Protein AF-A0AAT9FHU9-F1 (afdb_monomer_lite)

Foldseek 3Di:
DDDDDDDDDPPPDDPVLVVVQVVVLCVPQVWDKAFPAWDQDPVGIDTDIDGDDDDAFFDDPVRLVCVQVVVVWFWFDDPRFIKTADPVQQKIKGPSDRVQWGQHPVRDIHGHPIGIDHDDPVVSVVVVVRRD

Sequence (132 aa):
MLEVHRHDEEPQASPIDYLERWMLHNELFGDSVEFVGALDTVAGLRMVIRQPAIKGQPASDEQIHQFFAESGWKRFKIEGDIAYFDPTRELVVSDTHRGNIILMENGVFAPIDLRVQPLNSALLDAVKRLTS

Organism: NCBI:txid2979115

Structure (mmCIF, N/CA/C/O backbone):
data_AF-A0AAT9FHU9-F1
#
_entry.id   AF-A0AAT9FHU9-F1
#
loop_
_atom_site.group_PDB
_atom_site.id
_atom_site.type_symbol
_atom_site.label_atom_id
_atom_site.label_alt_id
_atom_site.label_comp_id
_atom_site.label_asym_id
_atom_site.label_entity_id
_atom_site.label_seq_id
_atom_site.pdbx_PDB_ins_code
_atom_site.Cartn_x
_atom_site.Cartn_y
_atom_site.Cartn_z
_atom_site.occupancy
_atom_site.B_iso_or_equiv
_atom_site.auth_seq_id
_atom_site.auth_comp_id
_atom_site.auth_asym_id
_atom_site.auth_atom_id
_atom_site.pdbx_PDB_model_num
ATOM 1 N N . MET A 1 1 ? 30.136 -18.811 -2.937 1.00 29.09 1 MET A N 1
ATOM 2 C CA . MET A 1 1 ? 30.887 -17.545 -3.020 1.00 29.09 1 MET A CA 1
ATOM 3 C C . MET A 1 1 ? 30.163 -16.581 -2.102 1.00 29.09 1 MET A C 1
ATOM 5 O O . MET A 1 1 ? 28.968 -16.409 -2.282 1.00 29.09 1 MET A O 1
ATOM 9 N N . LEU A 1 2 ? 30.825 -16.145 -1.028 1.00 25.72 2 LEU A N 1
ATOM 10 C CA . LEU A 1 2 ? 30.271 -15.230 -0.027 1.00 25.72 2 LEU A CA 1
ATOM 11 C C . LEU A 1 2 ? 30.182 -13.837 -0.657 1.00 25.72 2 LEU A C 1
ATOM 13 O O . LEU A 1 2 ? 31.215 -13.344 -1.107 1.00 25.72 2 LEU A O 1
ATOM 17 N N . GLU A 1 3 ? 29.013 -13.203 -0.650 1.00 26.28 3 GLU A N 1
ATOM 18 C CA . GLU A 1 3 ? 28.936 -11.759 -0.869 1.00 26.28 3 GLU A CA 1
ATOM 19 C C . GLU A 1 3 ? 28.694 -11.041 0.455 1.00 26.28 3 GLU A C 1
ATOM 21 O O . GLU A 1 3 ? 27.803 -11.358 1.241 1.00 26.28 3 GLU A O 1
ATOM 26 N N . VAL A 1 4 ? 29.622 -10.127 0.709 1.00 29.72 4 VAL A N 1
ATOM 27 C CA . VAL A 1 4 ? 29.785 -9.318 1.905 1.00 29.72 4 VAL A CA 1
ATOM 28 C C . VAL A 1 4 ? 28.838 -8.131 1.786 1.00 29.72 4 VAL A C 1
ATOM 30 O O . VAL A 1 4 ? 29.030 -7.278 0.920 1.00 29.72 4 VAL A O 1
ATOM 33 N N . HIS A 1 5 ? 27.843 -8.048 2.667 1.00 32.03 5 HIS A N 1
ATOM 34 C CA . HIS A 1 5 ? 27.093 -6.810 2.864 1.00 32.03 5 HIS A CA 1
ATOM 35 C C . HIS A 1 5 ? 28.054 -5.734 3.387 1.00 32.03 5 HIS A C 1
ATOM 37 O O . HIS A 1 5 ? 28.628 -5.880 4.469 1.00 32.03 5 HIS A O 1
ATOM 43 N N . ARG A 1 6 ? 28.271 -4.669 2.605 1.00 33.94 6 ARG A N 1
ATOM 44 C CA . ARG A 1 6 ? 28.957 -3.465 3.090 1.00 33.94 6 ARG A CA 1
ATOM 45 C C . ARG A 1 6 ? 28.041 -2.742 4.074 1.00 33.94 6 ARG A C 1
ATOM 47 O O . ARG A 1 6 ? 26.845 -2.620 3.840 1.00 33.94 6 ARG A O 1
ATOM 54 N N . HIS A 1 7 ? 28.631 -2.346 5.192 1.00 35.16 7 HIS A N 1
ATOM 55 C CA . HIS A 1 7 ? 27.969 -2.070 6.462 1.00 35.16 7 HIS A CA 1
ATOM 56 C C . HIS A 1 7 ? 27.888 -0.569 6.774 1.00 35.16 7 HIS A C 1
ATOM 58 O O . HIS A 1 7 ? 27.957 -0.197 7.936 1.00 35.16 7 HIS A O 1
ATOM 64 N N . ASP A 1 8 ? 27.768 0.289 5.761 1.00 38.09 8 ASP A N 1
ATOM 65 C CA . ASP A 1 8 ? 27.801 1.743 5.945 1.00 38.09 8 ASP A CA 1
ATOM 66 C C . ASP A 1 8 ? 26.861 2.420 4.933 1.00 38.09 8 ASP A C 1
ATOM 68 O O . ASP A 1 8 ? 27.314 2.706 3.834 1.00 38.09 8 ASP A O 1
ATOM 72 N N . GLU A 1 9 ? 25.570 2.610 5.265 1.00 37.41 9 GLU A N 1
ATOM 73 C CA . GLU A 1 9 ? 24.624 3.573 4.636 1.00 37.41 9 GLU A CA 1
ATOM 74 C C . GLU A 1 9 ? 23.180 3.378 5.175 1.00 37.41 9 GLU A C 1
ATOM 76 O O . GLU A 1 9 ? 22.320 2.869 4.469 1.00 37.41 9 GLU A O 1
ATOM 81 N N . GLU A 1 10 ? 22.886 3.778 6.426 1.00 46.09 10 GLU A N 1
ATOM 82 C CA . GLU A 1 10 ? 21.546 3.641 7.064 1.00 46.09 10 GLU A CA 1
ATOM 83 C C . GLU A 1 10 ? 20.982 2.187 7.070 1.00 46.09 10 GLU A C 1
ATOM 85 O O . GLU A 1 10 ? 21.534 1.295 6.428 1.00 46.09 10 GLU A O 1
ATOM 90 N N . PRO A 1 11 ? 19.901 1.830 7.793 1.00 48.31 11 PRO A N 1
ATOM 91 C CA . PRO A 1 11 ? 19.233 0.561 7.526 1.00 48.31 11 PRO A CA 1
ATOM 92 C C . PRO A 1 11 ? 18.382 0.733 6.259 1.00 48.31 11 PRO A C 1
ATOM 94 O O . PRO A 1 11 ? 17.153 0.742 6.312 1.00 48.31 11 PRO A O 1
ATOM 97 N N . GLN A 1 12 ? 19.032 0.930 5.105 1.00 59.12 12 GLN A N 1
ATOM 98 C CA . GLN A 1 12 ? 18.361 0.836 3.814 1.00 59.12 12 GLN A CA 1
ATOM 99 C C . GLN A 1 12 ? 17.825 -0.590 3.678 1.00 59.12 12 GLN A C 1
ATOM 101 O O . GLN A 1 12 ? 18.573 -1.564 3.759 1.00 59.12 12 GLN A O 1
ATOM 106 N N . ALA A 1 13 ? 16.503 -0.691 3.535 1.00 62.25 13 ALA A N 1
ATOM 107 C CA . ALA A 1 13 ? 15.786 -1.949 3.393 1.00 62.25 13 ALA A CA 1
ATOM 108 C C . ALA A 1 13 ? 16.468 -2.850 2.349 1.00 62.25 13 ALA A C 1
ATOM 110 O O . ALA A 1 13 ? 16.790 -2.398 1.246 1.00 62.25 13 ALA A O 1
ATOM 111 N N . SER A 1 14 ? 16.681 -4.118 2.702 1.00 80.62 14 SER A N 1
ATOM 112 C CA . SER A 1 14 ? 17.235 -5.124 1.799 1.00 80.62 14 SER A CA 1
ATOM 113 C C . SER A 1 14 ? 16.373 -5.224 0.534 1.00 80.62 14 SER A C 1
ATOM 115 O O . SER A 1 14 ? 15.156 -5.034 0.611 1.00 80.62 14 SER A O 1
ATOM 117 N N . PRO A 1 15 ? 16.934 -5.581 -0.637 1.00 81.06 15 PRO A N 1
ATOM 118 C CA . PRO A 1 15 ? 16.124 -5.933 -1.804 1.00 81.06 15 PRO A CA 1
ATOM 119 C C . PRO A 1 15 ? 15.030 -6.963 -1.483 1.00 81.06 15 PRO A C 1
ATOM 121 O O . PRO A 1 15 ? 13.946 -6.899 -2.053 1.00 81.06 15 PRO A O 1
ATOM 124 N N . ILE A 1 16 ? 15.286 -7.867 -0.530 1.00 84.00 16 ILE A N 1
ATOM 125 C CA . ILE A 1 16 ? 14.295 -8.832 -0.037 1.00 84.00 16 ILE A CA 1
ATOM 126 C C . ILE A 1 16 ? 13.139 -8.115 0.669 1.00 84.00 16 ILE A C 1
ATOM 128 O O . ILE A 1 16 ? 11.990 -8.358 0.315 1.00 84.00 16 ILE A O 1
ATOM 132 N N . ASP A 1 17 ? 13.424 -7.175 1.574 1.00 83.25 17 ASP A N 1
ATOM 133 C CA . ASP A 1 17 ? 12.395 -6.392 2.275 1.00 83.25 17 ASP A CA 1
ATOM 134 C C . ASP A 1 17 ? 11.497 -5.629 1.285 1.00 83.25 17 ASP A C 1
ATOM 136 O O . ASP A 1 17 ? 10.302 -5.455 1.515 1.00 83.25 17 ASP A O 1
ATOM 140 N N . TYR A 1 18 ? 12.057 -5.162 0.163 1.00 83.88 18 TYR A N 1
ATOM 141 C CA . TYR A 1 18 ? 11.275 -4.539 -0.908 1.00 83.88 18 TYR A CA 1
ATOM 142 C C . TYR A 1 18 ? 10.330 -5.530 -1.600 1.00 83.88 18 TYR A C 1
ATOM 144 O O . TYR A 1 18 ? 9.165 -5.203 -1.821 1.00 83.88 18 TYR A O 1
ATOM 152 N N . LEU A 1 19 ? 10.802 -6.737 -1.917 1.00 88.38 19 LEU A N 1
ATOM 153 C CA . LEU A 1 19 ? 9.968 -7.773 -2.534 1.00 88.38 19 LEU A CA 1
ATOM 154 C C . LEU A 1 19 ? 8.865 -8.260 -1.583 1.00 88.38 19 LEU A C 1
ATOM 156 O O . LEU A 1 19 ? 7.723 -8.426 -2.008 1.00 88.38 19 LEU A O 1
ATOM 160 N N . GLU A 1 20 ? 9.177 -8.436 -0.298 1.00 88.94 20 GLU A N 1
ATOM 161 C CA . GLU A 1 20 ? 8.203 -8.822 0.730 1.00 88.94 20 GLU A CA 1
ATOM 162 C C . GLU A 1 20 ? 7.095 -7.775 0.883 1.00 88.94 20 GLU A C 1
ATOM 164 O O . GLU A 1 20 ? 5.917 -8.126 0.981 1.00 88.94 20 GLU A O 1
ATOM 169 N N . ARG A 1 21 ? 7.441 -6.482 0.812 1.00 87.94 21 ARG A N 1
ATOM 170 C CA . ARG A 1 21 ? 6.448 -5.397 0.803 1.00 87.94 21 ARG A CA 1
ATOM 171 C C . ARG A 1 21 ? 5.499 -5.494 -0.386 1.00 87.94 21 ARG A C 1
ATOM 173 O O . ARG A 1 21 ? 4.301 -5.320 -0.190 1.00 87.94 21 ARG A O 1
ATOM 180 N N . TRP A 1 22 ? 5.988 -5.804 -1.589 1.00 89.50 22 TRP A N 1
ATOM 181 C CA . TRP A 1 22 ? 5.106 -6.000 -2.748 1.00 89.50 22 TRP A CA 1
ATOM 182 C C . TRP A 1 22 ? 4.230 -7.239 -2.621 1.00 89.50 22 TRP A C 1
ATOM 184 O O . TRP A 1 22 ? 3.062 -7.187 -2.994 1.00 89.50 22 TRP A O 1
ATOM 194 N N . MET A 1 23 ? 4.746 -8.332 -2.057 1.00 90.56 23 MET A N 1
ATOM 195 C CA . MET A 1 23 ? 3.922 -9.512 -1.788 1.00 90.56 23 MET A CA 1
ATOM 196 C C . MET A 1 23 ? 2.763 -9.177 -0.844 1.00 90.56 23 MET A C 1
ATOM 198 O O . MET A 1 23 ? 1.618 -9.506 -1.148 1.00 90.56 23 MET A O 1
ATOM 202 N N . LEU A 1 24 ? 3.041 -8.461 0.251 1.00 91.00 24 LEU A N 1
ATOM 203 C CA . LEU A 1 24 ? 2.009 -7.995 1.180 1.00 91.00 24 LEU A CA 1
ATOM 204 C C . LEU A 1 24 ? 1.044 -7.000 0.524 1.00 91.00 24 LEU A C 1
ATOM 206 O O . LEU A 1 24 ? -0.160 -7.064 0.760 1.00 91.00 24 LEU A O 1
ATOM 210 N N . HIS A 1 25 ? 1.552 -6.092 -0.310 1.00 92.38 25 HIS A N 1
ATOM 211 C CA . HIS A 1 25 ? 0.732 -5.128 -1.040 1.00 92.38 25 HIS A CA 1
ATOM 212 C C . HIS A 1 25 ? -0.250 -5.827 -1.993 1.00 92.38 25 HIS A C 1
ATOM 214 O O . HIS A 1 25 ? -1.448 -5.547 -1.955 1.00 92.38 25 HIS A O 1
ATOM 220 N N . ASN A 1 26 ? 0.235 -6.792 -2.782 1.00 92.19 26 ASN A N 1
ATOM 221 C CA . ASN A 1 26 ? -0.593 -7.623 -3.655 1.00 92.19 26 ASN A CA 1
ATOM 222 C C . ASN A 1 26 ? -1.667 -8.381 -2.854 1.00 92.19 26 ASN A C 1
ATOM 224 O O . ASN A 1 26 ? -2.830 -8.394 -3.250 1.00 92.19 26 ASN A O 1
ATOM 228 N N . GLU A 1 27 ? -1.303 -8.978 -1.712 1.00 92.06 27 GLU A N 1
ATOM 229 C CA . GLU A 1 27 ? -2.242 -9.722 -0.859 1.00 92.06 27 GLU A CA 1
ATOM 230 C C . GLU A 1 27 ? -3.344 -8.827 -0.271 1.00 92.06 27 GLU A C 1
ATOM 232 O O . GLU A 1 27 ? -4.507 -9.230 -0.205 1.00 92.06 27 GLU A O 1
ATOM 237 N N . LEU A 1 28 ? -2.994 -7.617 0.171 1.00 92.12 28 LEU A N 1
ATOM 238 C CA . LEU A 1 28 ? -3.931 -6.715 0.841 1.00 92.12 28 LEU A CA 1
ATOM 239 C C . LEU A 1 28 ? -4.843 -5.967 -0.121 1.00 92.12 28 LEU A C 1
ATOM 241 O O . LEU A 1 28 ? -6.027 -5.801 0.168 1.00 9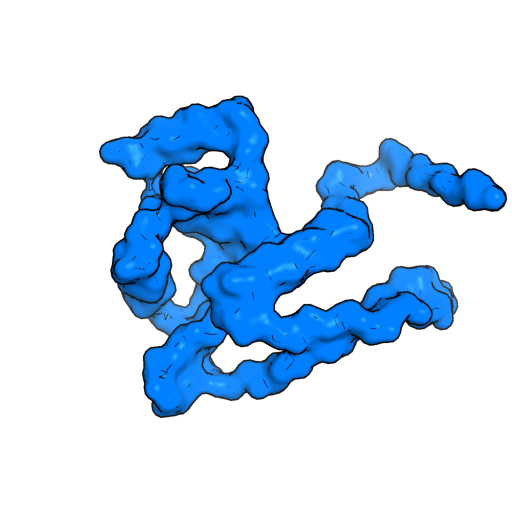2.12 28 LEU A O 1
ATOM 245 N N . PHE A 1 29 ? -4.290 -5.484 -1.230 1.00 90.94 29 PHE A N 1
ATOM 246 C CA . PHE A 1 29 ? -4.971 -4.527 -2.101 1.00 90.94 29 PHE A CA 1
ATOM 247 C C . PHE A 1 29 ? -5.346 -5.110 -3.462 1.00 90.94 29 PHE A C 1
ATOM 249 O O . PHE A 1 29 ? -5.931 -4.410 -4.285 1.00 90.94 29 PHE A O 1
ATOM 256 N N . GLY A 1 30 ? -5.048 -6.391 -3.698 1.00 87.19 30 GLY A N 1
ATOM 257 C CA . GLY A 1 30 ? -5.331 -7.049 -4.973 1.00 87.19 30 GLY A CA 1
ATOM 258 C C . GLY A 1 30 ? -4.492 -6.499 -6.125 1.00 87.19 30 GLY A C 1
ATOM 259 O O . GLY A 1 30 ? -4.888 -6.622 -7.284 1.00 87.19 30 GLY A O 1
ATOM 260 N N . ASP A 1 31 ? -3.356 -5.878 -5.809 1.00 85.06 31 ASP A N 1
ATOM 261 C CA . ASP A 1 31 ? -2.374 -5.474 -6.807 1.00 85.06 31 ASP A CA 1
ATOM 262 C C . ASP A 1 31 ? -1.732 -6.717 -7.457 1.00 85.06 31 ASP A C 1
ATOM 264 O O . ASP A 1 31 ? -1.897 -7.855 -7.007 1.00 85.06 31 ASP A O 1
ATOM 268 N N . SER A 1 32 ? -1.055 -6.529 -8.583 1.00 88.56 32 SER A N 1
ATOM 269 C CA . SER A 1 32 ? -0.480 -7.608 -9.391 1.00 88.56 32 SER A CA 1
ATOM 270 C C . SER A 1 32 ? 0.940 -7.270 -9.830 1.00 88.56 32 SER A C 1
ATOM 272 O O . SER A 1 32 ? 1.295 -7.412 -11.002 1.00 88.56 32 SER A O 1
ATOM 274 N N . VAL A 1 33 ? 1.755 -6.792 -8.886 1.00 90.75 33 VAL A N 1
ATOM 275 C CA . VAL A 1 33 ? 3.183 -6.564 -9.122 1.00 90.75 33 VAL A CA 1
ATOM 276 C C . VAL A 1 33 ? 3.904 -7.908 -9.200 1.00 90.75 33 VAL A C 1
ATOM 278 O O . VAL A 1 33 ? 3.845 -8.717 -8.274 1.00 90.75 33 VAL A O 1
ATOM 281 N N . GLU A 1 34 ? 4.617 -8.140 -10.297 1.00 92.62 34 GLU A N 1
ATOM 282 C CA . GLU A 1 34 ? 5.405 -9.345 -10.549 1.00 92.62 34 GLU A CA 1
ATOM 283 C C . GLU A 1 34 ? 6.896 -9.004 -10.571 1.00 92.62 34 GLU A C 1
ATOM 285 O O . GLU A 1 34 ? 7.335 -8.126 -11.319 1.00 92.62 34 GLU A O 1
ATOM 290 N N . PHE A 1 35 ? 7.703 -9.748 -9.814 1.00 92.81 35 PHE A N 1
ATOM 291 C CA . PHE A 1 35 ? 9.151 -9.728 -9.993 1.00 92.81 35 PHE A CA 1
ATOM 292 C C . PHE A 1 35 ? 9.529 -10.519 -11.248 1.00 92.81 35 PHE A C 1
ATOM 294 O O . PHE A 1 35 ? 9.221 -11.704 -11.368 1.00 92.81 35 PHE A O 1
ATOM 301 N N . VAL A 1 36 ? 10.209 -9.864 -12.187 1.00 95.75 36 VAL A N 1
ATOM 302 C CA . VAL A 1 36 ? 10.599 -10.458 -13.475 1.00 95.75 36 VAL A CA 1
ATOM 303 C C . VAL A 1 36 ? 12.025 -11.001 -13.418 1.00 95.75 36 VAL A C 1
ATOM 305 O O . VAL A 1 36 ? 12.326 -12.025 -14.027 1.00 95.75 36 VAL A O 1
ATOM 308 N N . GLY A 1 37 ? 12.915 -10.318 -12.701 1.00 93.50 37 GLY A N 1
ATOM 309 C CA . GLY A 1 37 ? 14.315 -10.706 -12.585 1.00 93.50 37 GLY A CA 1
ATOM 310 C C . GLY A 1 37 ? 15.211 -9.540 -12.193 1.00 93.50 37 GLY A C 1
ATOM 311 O O . GLY A 1 37 ? 14.744 -8.479 -11.781 1.00 93.50 37 GLY A O 1
ATOM 312 N N . ALA A 1 38 ? 16.517 -9.734 -12.350 1.00 93.50 38 ALA A N 1
ATOM 313 C CA . ALA A 1 38 ? 17.510 -8.694 -12.135 1.00 93.50 38 ALA A CA 1
ATOM 314 C C . ALA A 1 38 ? 18.347 -8.476 -13.400 1.00 93.50 38 ALA A C 1
ATOM 316 O O . ALA A 1 38 ? 18.669 -9.424 -14.116 1.00 93.50 38 ALA A O 1
ATOM 317 N N . LEU A 1 39 ? 18.689 -7.220 -13.674 1.00 95.06 39 LEU A N 1
ATOM 318 C CA . LEU A 1 39 ? 19.573 -6.813 -14.757 1.00 95.06 39 LEU A CA 1
ATOM 319 C C . LEU A 1 39 ? 20.874 -6.300 -14.166 1.00 95.06 39 LEU A C 1
ATOM 321 O O . LEU A 1 39 ? 20.868 -5.368 -13.361 1.00 95.06 39 LEU A O 1
ATOM 325 N N . ASP A 1 40 ? 21.984 -6.886 -14.594 1.00 94.88 40 ASP A N 1
ATOM 326 C CA . ASP A 1 40 ? 23.295 -6.314 -14.334 1.00 94.88 40 ASP A CA 1
ATOM 327 C C . ASP A 1 40 ? 23.536 -5.158 -15.311 1.00 94.88 40 ASP A C 1
ATOM 329 O O . ASP A 1 40 ? 23.372 -5.299 -16.526 1.00 94.88 40 ASP A O 1
ATOM 333 N N . THR A 1 41 ? 23.854 -3.983 -14.777 1.00 93.81 41 THR A N 1
ATOM 334 C CA . THR A 1 41 ? 24.038 -2.759 -15.559 1.00 93.81 41 THR A CA 1
ATOM 335 C C . THR A 1 41 ? 25.351 -2.095 -15.180 1.00 93.81 41 THR A C 1
ATOM 337 O O . THR A 1 41 ? 25.892 -2.323 -14.103 1.00 93.81 41 THR A O 1
ATOM 340 N N . VAL A 1 42 ? 25.837 -1.173 -16.016 1.00 94.25 42 VAL A N 1
ATOM 341 C CA . VAL A 1 42 ? 27.026 -0.362 -15.686 1.00 94.25 42 VAL A CA 1
ATOM 342 C C . VAL A 1 42 ? 26.872 0.444 -14.387 1.00 94.25 42 VAL A C 1
ATOM 344 O O . VAL A 1 42 ? 27.866 0.854 -13.799 1.00 94.25 42 VAL A O 1
ATOM 347 N N . ALA A 1 43 ? 25.633 0.666 -13.937 1.00 90.38 43 ALA A N 1
ATOM 348 C CA . ALA A 1 43 ? 25.298 1.350 -12.692 1.00 90.38 43 ALA A CA 1
ATOM 349 C C . ALA A 1 43 ? 24.977 0.379 -11.535 1.00 90.38 43 ALA A C 1
ATOM 351 O O . ALA A 1 43 ? 24.436 0.814 -10.518 1.00 90.38 43 ALA A O 1
ATOM 352 N N . GLY A 1 44 ? 25.266 -0.915 -11.700 1.00 90.06 44 GLY A N 1
ATOM 353 C CA . GLY A 1 44 ? 24.998 -1.981 -10.737 1.00 90.06 44 GLY A CA 1
ATOM 354 C C . GLY A 1 44 ? 23.731 -2.787 -11.029 1.00 90.06 44 GLY A C 1
ATOM 355 O O . GLY A 1 44 ? 23.023 -2.550 -12.014 1.00 90.06 44 GLY A O 1
ATOM 356 N N . LEU A 1 45 ? 23.448 -3.746 -10.147 1.00 88.62 45 LEU A N 1
ATOM 357 C CA . LEU A 1 45 ? 22.301 -4.643 -10.253 1.00 88.62 45 LEU A CA 1
ATOM 358 C C . LEU A 1 45 ? 20.983 -3.873 -10.081 1.00 88.62 45 LEU A C 1
ATOM 360 O O . LEU A 1 45 ? 20.807 -3.105 -9.133 1.00 88.62 45 LEU A O 1
ATOM 364 N N . ARG A 1 46 ? 20.037 -4.090 -10.994 1.00 89.94 46 ARG A N 1
ATOM 365 C CA . ARG A 1 46 ? 18.698 -3.490 -10.977 1.00 89.94 46 ARG A CA 1
ATOM 366 C C . ARG A 1 46 ? 17.638 -4.575 -10.925 1.00 89.94 46 ARG A C 1
ATOM 368 O O . ARG A 1 46 ? 17.730 -5.550 -11.660 1.00 89.94 46 ARG A O 1
ATOM 375 N N . MET A 1 47 ? 16.612 -4.388 -10.103 1.00 89.38 47 MET A N 1
ATOM 376 C CA . MET A 1 47 ? 15.424 -5.241 -10.131 1.00 89.38 47 MET A CA 1
ATOM 377 C C . MET A 1 47 ? 14.505 -4.815 -11.272 1.00 89.38 47 MET A C 1
ATOM 379 O O . MET A 1 47 ? 14.323 -3.624 -11.520 1.00 89.38 47 MET A O 1
ATOM 383 N N . VAL A 1 48 ? 13.918 -5.795 -11.949 1.00 92.56 48 VAL A N 1
ATOM 384 C CA . VAL A 1 48 ? 12.889 -5.584 -12.961 1.00 92.56 48 VAL A CA 1
ATOM 385 C C . VAL A 1 48 ? 11.585 -6.130 -12.424 1.00 92.56 48 VAL A C 1
ATOM 387 O O . VAL A 1 48 ? 11.494 -7.302 -12.054 1.00 92.56 48 VAL A O 1
ATOM 390 N N . ILE A 1 49 ? 10.572 -5.274 -12.432 1.00 91.19 49 ILE A N 1
ATOM 391 C CA . ILE A 1 49 ? 9.203 -5.637 -12.102 1.00 91.19 49 ILE A CA 1
ATOM 392 C C . ILE A 1 49 ? 8.279 -5.377 -13.278 1.00 91.19 49 ILE A C 1
ATOM 394 O O . ILE A 1 49 ? 8.576 -4.586 -14.177 1.00 91.19 49 ILE A O 1
ATOM 398 N N . ARG A 1 50 ? 7.127 -6.030 -13.235 1.00 93.44 50 ARG A N 1
ATOM 399 C CA . ARG A 1 50 ? 5.969 -5.716 -14.056 1.00 93.44 50 ARG A CA 1
ATOM 400 C C . ARG A 1 50 ? 4.832 -5.328 -13.127 1.00 93.44 50 ARG A C 1
ATOM 402 O O . ARG A 1 50 ? 4.588 -6.022 -12.151 1.00 93.44 50 ARG A O 1
ATOM 409 N N . GLN A 1 51 ? 4.128 -4.255 -13.460 1.00 90.50 51 GLN A N 1
ATOM 410 C CA . GLN A 1 51 ? 2.943 -3.820 -12.729 1.00 90.50 51 GLN A CA 1
ATOM 411 C C . GLN A 1 51 ? 1.852 -3.368 -13.706 1.00 90.50 51 GLN A C 1
ATOM 413 O O . GLN A 1 51 ? 2.178 -2.901 -14.808 1.00 90.50 51 GLN A O 1
ATOM 418 N N . PRO A 1 52 ? 0.568 -3.487 -13.338 1.00 88.12 52 PRO A N 1
ATOM 419 C CA . PRO A 1 52 ? -0.519 -2.909 -14.112 1.00 88.12 52 PRO A CA 1
ATOM 420 C C . PRO A 1 52 ? -0.377 -1.388 -14.237 1.00 88.12 52 PRO A C 1
ATOM 422 O O . PRO A 1 52 ? 0.006 -0.692 -13.298 1.00 88.12 52 PRO A O 1
ATOM 425 N N . ALA A 1 53 ? -0.729 -0.847 -15.402 1.00 89.88 53 ALA A N 1
ATOM 426 C CA . ALA A 1 53 ? -0.841 0.596 -15.563 1.00 89.88 53 ALA A CA 1
ATOM 427 C C . ALA A 1 53 ? -2.168 1.071 -14.957 1.00 89.88 53 ALA A C 1
ATOM 429 O O . ALA A 1 53 ? -3.234 0.843 -15.533 1.00 89.88 53 ALA A O 1
ATOM 430 N N . ILE A 1 54 ? -2.101 1.752 -13.815 1.00 90.19 54 ILE A N 1
ATOM 431 C CA . ILE A 1 54 ? -3.271 2.345 -13.168 1.00 90.19 54 ILE A CA 1
ATOM 432 C C . ILE A 1 54 ? -3.544 3.728 -13.767 1.00 90.19 54 ILE A C 1
ATOM 434 O O . ILE A 1 54 ? -2.647 4.563 -13.888 1.00 90.19 54 ILE A O 1
ATOM 438 N N . LYS A 1 55 ? -4.798 3.972 -14.161 1.00 93.81 55 LYS A N 1
ATOM 439 C CA . LYS A 1 55 ? -5.276 5.268 -14.659 1.00 93.81 55 LYS A CA 1
ATOM 440 C C . LYS A 1 55 ? -6.414 5.766 -13.782 1.00 93.81 55 LYS A C 1
ATOM 442 O O . LYS A 1 55 ? -7.325 5.009 -13.457 1.00 93.81 55 LYS A O 1
ATOM 447 N N . GLY A 1 56 ? -6.373 7.047 -13.448 1.00 95.56 56 GLY A N 1
ATOM 448 C CA . GLY A 1 56 ? -7.376 7.687 -12.614 1.00 95.56 56 GLY A CA 1
ATOM 449 C C . GLY A 1 56 ? -6.888 9.037 -12.119 1.00 95.56 56 GLY A C 1
ATOM 450 O O . GLY A 1 56 ? -6.003 9.646 -12.721 1.00 95.56 56 GLY A O 1
ATOM 451 N N . GLN A 1 57 ? -7.473 9.497 -11.021 1.00 97.38 57 GLN A N 1
ATOM 452 C CA . GLN A 1 57 ? -7.108 10.751 -10.371 1.00 97.38 57 GLN A CA 1
ATOM 453 C C . GLN A 1 57 ? -6.659 10.473 -8.931 1.00 97.38 57 GLN A C 1
ATOM 455 O O . GLN A 1 57 ? -7.205 9.567 -8.301 1.00 97.38 57 GLN A O 1
ATOM 460 N N . PRO A 1 58 ? -5.709 11.243 -8.377 1.00 97.62 58 PRO A N 1
ATOM 461 C CA . PRO A 1 58 ? -5.378 11.164 -6.957 1.00 97.62 58 PRO A CA 1
ATOM 462 C C . PRO A 1 58 ? -6.622 11.341 -6.077 1.00 97.62 58 PRO A C 1
ATOM 464 O O . PRO A 1 58 ? -7.380 12.299 -6.263 1.00 97.62 58 PRO A O 1
ATOM 467 N N . ALA A 1 59 ? -6.813 10.455 -5.101 1.00 97.19 59 ALA A N 1
ATOM 468 C CA . ALA A 1 59 ? -7.890 10.569 -4.124 1.00 97.19 59 ALA A CA 1
ATOM 469 C C . ALA A 1 59 ? -7.752 11.849 -3.269 1.00 97.19 59 ALA A C 1
ATOM 471 O O . ALA A 1 59 ? -6.670 12.439 -3.126 1.00 97.19 59 ALA A O 1
ATOM 472 N N . SER A 1 60 ? -8.867 12.320 -2.709 1.00 97.00 60 SER A N 1
ATOM 473 C CA . SER A 1 60 ? -8.855 13.357 -1.671 1.00 97.00 60 SER A CA 1
ATOM 474 C C . SER A 1 60 ? -8.486 12.766 -0.307 1.00 97.00 60 SER A C 1
ATOM 476 O O . SER A 1 60 ? -8.646 11.569 -0.081 1.00 97.00 60 SER A O 1
ATOM 478 N N . ASP A 1 61 ? -8.040 13.600 0.633 1.00 95.81 61 ASP A N 1
ATOM 479 C CA . ASP A 1 61 ? -7.697 13.130 1.985 1.00 95.81 61 ASP A CA 1
ATOM 480 C C . ASP A 1 61 ? -8.898 12.490 2.702 1.00 95.81 61 ASP A C 1
ATOM 482 O O . ASP A 1 61 ? -8.737 11.509 3.427 1.00 95.81 61 ASP A O 1
ATOM 486 N N . GLU A 1 62 ? -10.106 13.007 2.457 1.00 96.25 62 GLU A N 1
ATOM 487 C CA . GLU A 1 62 ? -11.349 12.446 2.996 1.00 96.25 62 GLU A CA 1
ATOM 488 C C . GLU A 1 62 ? -11.633 11.059 2.410 1.00 96.25 62 GLU A C 1
ATOM 490 O O . GLU A 1 62 ? -11.926 10.119 3.142 1.00 96.25 62 GLU A O 1
ATOM 495 N N . GLN A 1 63 ? -11.468 10.904 1.094 1.00 97.25 63 GLN A N 1
ATOM 496 C CA . GLN A 1 63 ? -11.630 9.618 0.416 1.00 97.25 63 GLN A CA 1
ATOM 497 C C . GLN A 1 63 ? -10.618 8.582 0.906 1.00 97.25 63 GLN A C 1
ATOM 499 O O . GLN A 1 63 ? -10.978 7.431 1.130 1.00 97.25 63 GLN A O 1
ATOM 504 N N . ILE A 1 64 ? -9.366 8.994 1.112 1.00 96.69 64 ILE A N 1
ATOM 505 C CA . ILE A 1 64 ? -8.317 8.134 1.668 1.00 96.69 64 ILE A CA 1
ATOM 506 C C . ILE A 1 64 ? -8.692 7.696 3.081 1.00 96.69 64 ILE A C 1
ATOM 508 O O . ILE A 1 64 ? -8.588 6.516 3.413 1.00 96.69 64 ILE A O 1
ATOM 512 N N . HIS A 1 65 ? -9.149 8.632 3.914 1.00 96.12 65 HIS A N 1
ATOM 513 C CA . HIS A 1 65 ? -9.574 8.305 5.265 1.00 96.12 65 HIS A CA 1
ATOM 514 C C . HIS A 1 65 ? -10.730 7.303 5.269 1.00 96.12 65 HIS A C 1
ATOM 516 O O . HIS A 1 65 ? -10.655 6.305 5.987 1.00 96.12 65 HIS A O 1
ATOM 522 N N . GLN A 1 66 ? -11.751 7.545 4.448 1.00 96.31 66 GLN A N 1
ATOM 523 C CA . GLN A 1 66 ? -12.914 6.677 4.319 1.00 96.31 66 GLN A CA 1
ATOM 524 C C . GLN A 1 66 ? -12.526 5.277 3.821 1.00 96.31 66 GLN A C 1
ATOM 526 O O . GLN A 1 66 ? -12.918 4.295 4.444 1.00 96.31 66 GLN A O 1
ATOM 531 N N . PHE A 1 67 ? -11.684 5.179 2.785 1.00 95.19 67 PHE A N 1
ATOM 532 C CA . PHE A 1 67 ? -11.187 3.913 2.231 1.00 95.19 67 PHE A CA 1
ATOM 533 C C . PHE A 1 67 ? -10.588 2.989 3.307 1.00 95.19 67 PHE A C 1
ATOM 535 O O . PHE A 1 67 ? -10.934 1.807 3.399 1.00 95.19 67 PHE A O 1
ATOM 542 N N . PHE A 1 68 ? -9.725 3.535 4.167 1.00 95.94 68 PHE A N 1
ATOM 543 C CA . PHE A 1 68 ? -9.125 2.771 5.261 1.00 95.94 68 PHE A CA 1
ATOM 544 C C . PHE A 1 68 ? -10.108 2.511 6.411 1.00 95.94 68 PHE A C 1
ATOM 546 O O . PHE A 1 68 ? -10.167 1.394 6.929 1.00 95.94 68 PHE A O 1
ATOM 553 N N . ALA A 1 69 ? -10.889 3.519 6.811 1.00 94.81 69 ALA A N 1
ATOM 554 C CA . ALA A 1 69 ? -11.806 3.416 7.945 1.00 94.81 69 ALA A CA 1
ATOM 555 C C . ALA A 1 69 ? -12.931 2.396 7.704 1.00 94.81 69 ALA A C 1
ATOM 557 O O . ALA A 1 69 ? -13.250 1.618 8.602 1.00 94.81 69 ALA A O 1
ATOM 558 N N . GLU A 1 70 ? -13.492 2.348 6.493 1.00 93.88 70 GLU A N 1
ATOM 559 C CA . GLU A 1 70 ? -14.520 1.368 6.108 1.00 93.88 70 GLU A CA 1
ATOM 560 C C . GLU A 1 70 ? -13.999 -0.072 6.157 1.00 93.88 70 GLU A C 1
ATOM 562 O O . GLU A 1 70 ? -14.749 -0.998 6.464 1.00 93.88 70 GLU A O 1
ATOM 567 N N . SER A 1 71 ? -12.697 -0.251 5.934 1.00 88.56 71 SER A N 1
ATOM 568 C CA . SER A 1 71 ? -12.012 -1.542 6.026 1.00 88.56 71 SER A CA 1
ATOM 569 C C . SER A 1 71 ? -11.556 -1.881 7.457 1.00 88.56 71 SER A C 1
ATOM 571 O O . SER A 1 71 ? -10.852 -2.867 7.661 1.00 88.56 71 SER A O 1
ATOM 573 N N . GLY A 1 72 ? -11.933 -1.072 8.456 1.00 93.94 72 GLY A N 1
ATOM 574 C CA . GLY A 1 72 ? -11.628 -1.297 9.874 1.00 93.94 72 GLY A CA 1
ATOM 575 C C . GLY A 1 72 ? -10.237 -0.839 10.324 1.00 93.94 72 GLY A C 1
ATOM 576 O O . GLY A 1 72 ? -9.857 -1.082 11.473 1.00 93.94 72 GLY A O 1
ATOM 577 N N . TRP A 1 73 ? -9.478 -0.160 9.459 1.00 96.50 73 TRP A N 1
ATOM 578 C CA . TRP A 1 73 ? -8.150 0.335 9.804 1.00 96.50 73 TRP A CA 1
ATOM 579 C C . TRP A 1 73 ? -8.238 1.562 10.707 1.00 96.50 73 TRP A C 1
ATOM 581 O O . TRP A 1 73 ? -9.083 2.445 10.544 1.00 96.50 73 TRP A O 1
ATOM 591 N N . LYS A 1 74 ? -7.298 1.658 11.643 1.00 96.56 74 LYS A N 1
ATOM 592 C CA . LYS A 1 74 ? -7.216 2.750 12.606 1.00 96.56 74 LYS A CA 1
ATOM 593 C C . LYS A 1 74 ? -6.177 3.773 12.185 1.00 96.56 74 LYS A C 1
ATOM 595 O O . LYS A 1 74 ? -4.995 3.459 12.078 1.00 96.56 74 LYS A O 1
ATOM 600 N N . ARG A 1 75 ? -6.612 5.014 11.986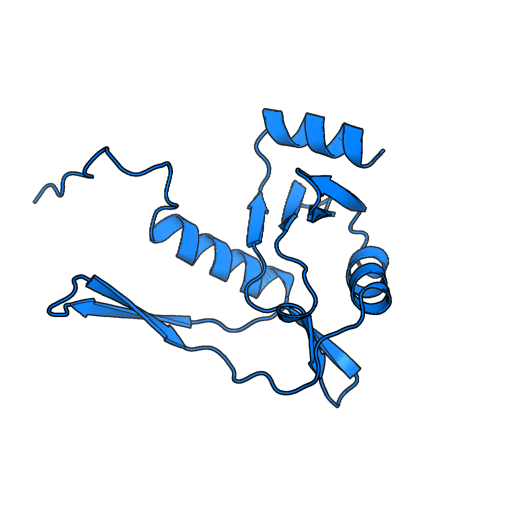 1.00 95.75 75 ARG A N 1
ATOM 601 C CA . ARG A 1 75 ? -5.733 6.137 11.651 1.00 95.75 75 ARG A CA 1
ATOM 602 C C . ARG A 1 75 ? -4.901 6.562 12.863 1.00 95.75 75 ARG A C 1
ATOM 604 O O . ARG A 1 75 ? -5.445 6.734 13.949 1.00 95.75 75 ARG A O 1
ATOM 611 N N . PHE A 1 76 ? -3.618 6.831 12.655 1.00 94.19 76 PHE A N 1
ATOM 612 C CA . PHE A 1 76 ? -2.742 7.491 13.625 1.00 94.19 76 PHE A CA 1
ATOM 613 C C . PHE A 1 76 ? -1.725 8.389 12.913 1.00 94.19 76 PHE A C 1
ATOM 615 O O . PHE A 1 76 ? -1.713 8.481 11.682 1.00 94.19 76 PHE A O 1
ATOM 622 N N . LYS A 1 77 ? -0.903 9.100 13.691 1.00 91.50 77 LYS A N 1
ATOM 623 C CA . LYS A 1 77 ? 0.187 9.927 13.168 1.00 91.50 77 LYS A CA 1
ATOM 624 C C . LYS A 1 77 ? 1.536 9.442 13.676 1.00 91.50 77 LYS A C 1
ATOM 626 O O . LYS A 1 77 ? 1.669 9.156 14.865 1.00 91.50 77 LYS A O 1
ATOM 631 N N . ILE A 1 78 ? 2.525 9.427 12.793 1.00 83.31 78 ILE A N 1
ATOM 632 C CA . ILE A 1 78 ? 3.929 9.169 13.111 1.00 83.31 78 ILE A CA 1
ATOM 633 C C . ILE A 1 78 ? 4.774 10.243 12.433 1.00 83.31 78 ILE A C 1
ATOM 635 O O . ILE A 1 78 ? 4.623 10.478 11.244 1.00 83.31 78 ILE A O 1
ATOM 639 N N . GLU A 1 79 ? 5.573 10.975 13.211 1.00 84.56 79 GLU A N 1
ATOM 640 C CA . GLU A 1 79 ? 6.476 12.028 12.699 1.00 84.56 79 GLU A CA 1
ATOM 641 C C . GLU A 1 79 ? 5.804 13.122 11.836 1.00 84.56 79 GLU A C 1
ATOM 643 O O . GLU A 1 79 ? 6.460 13.846 11.100 1.00 84.56 79 GLU A O 1
ATOM 648 N N . GLY A 1 80 ? 4.488 13.307 11.988 1.00 84.00 80 GLY A N 1
ATOM 649 C CA . GLY A 1 80 ? 3.694 14.275 11.219 1.00 84.00 80 GLY A CA 1
ATOM 650 C C . G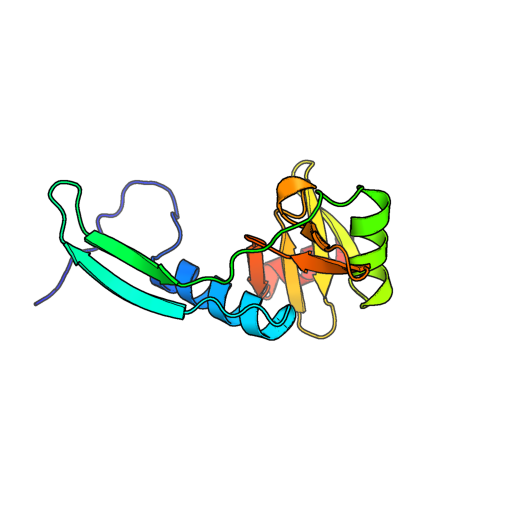LY A 1 80 ? 2.906 13.652 10.066 1.00 84.00 80 GLY A C 1
ATOM 651 O O . GLY A 1 80 ? 1.890 14.225 9.665 1.00 84.00 80 GLY A O 1
ATOM 652 N N . ASP A 1 81 ? 3.283 12.450 9.637 1.00 87.50 81 ASP A N 1
ATOM 653 C CA . ASP A 1 81 ? 2.628 11.706 8.569 1.00 87.50 81 ASP A CA 1
ATOM 654 C C . ASP A 1 81 ? 1.461 10.866 9.080 1.00 87.50 81 ASP A C 1
ATOM 656 O O . ASP A 1 81 ? 1.411 10.436 10.237 1.00 87.50 81 ASP A O 1
ATOM 660 N N . ILE A 1 82 ? 0.484 10.649 8.201 1.00 93.75 82 ILE A N 1
ATOM 661 C CA . ILE A 1 82 ? -0.666 9.791 8.477 1.00 93.75 82 ILE A CA 1
ATOM 662 C C . ILE A 1 82 ? -0.284 8.347 8.157 1.00 93.75 82 ILE A C 1
ATOM 664 O O . ILE A 1 82 ? 0.264 8.058 7.096 1.00 93.75 82 ILE A O 1
ATOM 668 N N . ALA A 1 83 ? -0.631 7.448 9.070 1.00 95.50 83 ALA A N 1
ATOM 669 C CA . ALA A 1 83 ? -0.531 6.011 8.882 1.00 95.50 83 ALA A CA 1
ATOM 670 C C . ALA A 1 83 ? -1.814 5.326 9.366 1.00 95.50 83 ALA A C 1
ATOM 672 O O . ALA A 1 83 ? -2.619 5.905 10.107 1.00 95.50 83 ALA A O 1
ATOM 673 N N . TYR A 1 84 ? -1.999 4.083 8.941 1.00 96.69 84 TYR A N 1
ATOM 674 C CA . TYR A 1 84 ? -3.162 3.270 9.261 1.00 96.69 84 TYR A CA 1
ATOM 675 C C . TYR A 1 84 ? -2.723 1.923 9.821 1.00 96.69 84 TYR A C 1
ATOM 677 O O . TYR A 1 84 ? -1.771 1.318 9.337 1.00 96.69 84 TYR A O 1
ATOM 685 N N . PHE A 1 85 ? -3.411 1.463 10.858 1.00 96.69 85 PHE A N 1
ATOM 686 C CA . PHE A 1 85 ? -3.123 0.220 11.562 1.00 96.69 85 PHE A CA 1
ATOM 687 C C . PHE A 1 85 ? -4.295 -0.755 11.437 1.00 96.69 85 PHE A C 1
ATOM 689 O O . PHE A 1 85 ? -5.418 -0.411 11.807 1.00 96.69 85 PHE A O 1
ATOM 696 N N . ASP A 1 86 ? -4.027 -1.967 10.960 1.00 95.50 86 ASP A N 1
ATOM 697 C CA . ASP A 1 86 ? -4.959 -3.093 10.996 1.00 95.50 86 ASP A CA 1
ATOM 698 C C . ASP A 1 86 ? -4.718 -3.891 12.291 1.00 95.50 86 ASP A C 1
ATOM 700 O O . ASP A 1 86 ? -3.705 -4.592 12.403 1.00 95.50 86 ASP A O 1
ATOM 704 N N . PRO A 1 87 ? -5.622 -3.816 13.287 1.00 92.25 87 PRO A N 1
ATOM 705 C CA . PRO A 1 87 ? -5.456 -4.529 14.549 1.00 92.25 87 PRO A CA 1
ATOM 706 C C . PRO A 1 87 ? -5.666 -6.042 14.432 1.00 92.25 87 PRO A C 1
ATOM 708 O O . PRO A 1 87 ? -5.250 -6.767 15.331 1.00 92.25 87 PRO A O 1
ATOM 711 N N . THR A 1 88 ? -6.331 -6.522 13.379 1.00 92.81 88 THR A N 1
ATOM 712 C CA . THR A 1 88 ? -6.599 -7.947 13.167 1.00 92.81 88 THR A CA 1
ATOM 713 C C . THR A 1 88 ? -5.383 -8.646 12.580 1.00 92.81 88 THR A C 1
ATOM 715 O O . THR A 1 88 ? -5.063 -9.755 13.001 1.00 92.81 88 THR A O 1
ATOM 718 N N . ARG A 1 89 ? -4.698 -8.000 11.631 1.00 91.75 89 ARG A N 1
ATOM 719 C CA . ARG A 1 89 ? -3.482 -8.537 10.996 1.00 91.75 89 ARG A CA 1
ATOM 720 C C . ARG A 1 89 ? -2.185 -8.043 11.641 1.00 91.75 89 ARG A C 1
ATOM 722 O O . ARG A 1 89 ? -1.116 -8.529 11.295 1.00 91.75 89 ARG A O 1
ATOM 729 N N . GLU A 1 90 ? -2.281 -7.086 12.563 1.00 94.62 90 GLU A N 1
ATOM 730 C CA . GLU A 1 90 ? -1.151 -6.410 13.216 1.00 94.62 90 GLU A CA 1
ATOM 731 C C . GLU A 1 90 ? -0.186 -5.753 12.208 1.00 94.62 90 GLU A C 1
ATOM 733 O O . GLU A 1 90 ? 1.039 -5.762 12.362 1.00 94.62 90 GLU A O 1
ATOM 738 N N . LEU A 1 91 ? -0.771 -5.147 11.169 1.00 93.81 91 LEU A N 1
ATOM 739 C CA . LEU A 1 91 ? -0.065 -4.494 10.067 1.00 93.81 91 LEU A CA 1
ATOM 740 C C . LEU A 1 91 ? -0.195 -2.977 10.150 1.00 93.81 91 LEU A C 1
ATOM 742 O O . LEU A 1 91 ? -1.243 -2.448 10.521 1.00 93.81 91 LEU A O 1
ATOM 746 N N . VAL A 1 92 ? 0.847 -2.272 9.723 1.00 94.56 92 VAL A N 1
ATOM 747 C CA . VAL A 1 92 ? 0.801 -0.833 9.462 1.00 94.56 92 VAL A CA 1
ATOM 748 C C . VAL A 1 92 ? 0.968 -0.568 7.980 1.00 94.56 92 VAL A C 1
ATOM 750 O O . VAL A 1 92 ? 1.800 -1.180 7.312 1.00 94.56 92 VAL A O 1
ATOM 753 N N . VAL A 1 93 ? 0.188 0.394 7.506 1.00 94.69 93 VAL A N 1
ATOM 754 C CA . VAL A 1 93 ? 0.315 1.006 6.193 1.00 94.69 93 VAL A CA 1
ATOM 755 C C . VAL A 1 93 ? 0.692 2.472 6.379 1.00 94.69 93 VAL A C 1
ATOM 757 O O . VAL A 1 93 ? 0.008 3.214 7.088 1.00 94.69 93 VAL A O 1
ATOM 760 N N . SER A 1 94 ? 1.788 2.884 5.754 1.00 93.50 94 SER A N 1
ATOM 761 C CA . SER A 1 94 ? 2.240 4.274 5.681 1.00 93.50 94 SER A CA 1
ATOM 762 C C . SER A 1 94 ? 2.450 4.702 4.227 1.00 93.50 94 SER A C 1
ATOM 764 O O . SER A 1 94 ? 2.166 3.942 3.300 1.00 93.50 94 SER A O 1
ATOM 766 N N . ASP A 1 95 ? 2.902 5.941 4.030 1.00 92.62 95 ASP A N 1
ATOM 767 C CA . ASP A 1 95 ? 3.012 6.576 2.711 1.00 92.62 95 ASP A CA 1
ATOM 768 C C . ASP A 1 95 ? 1.653 6.739 1.999 1.00 92.62 95 ASP A C 1
ATOM 770 O O . ASP A 1 95 ? 1.524 6.657 0.780 1.00 92.62 95 ASP A O 1
ATOM 774 N N . THR A 1 96 ? 0.592 6.977 2.780 1.00 94.19 96 THR A N 1
ATOM 775 C CA . THR A 1 96 ? -0.795 7.083 2.293 1.00 94.19 96 THR A CA 1
ATOM 776 C C . THR A 1 96 ? -1.137 8.469 1.753 1.00 94.19 96 THR A C 1
ATOM 778 O O . THR A 1 96 ? -2.250 8.965 1.942 1.00 94.19 96 THR A O 1
ATOM 781 N N . HIS A 1 97 ? -0.169 9.157 1.156 1.00 92.75 97 HIS A N 1
ATOM 782 C CA . HIS A 1 97 ? -0.399 10.473 0.582 1.00 92.75 97 HIS A CA 1
ATOM 783 C C . HIS A 1 97 ? -1.212 10.368 -0.715 1.00 92.75 97 HIS A C 1
ATOM 785 O O . HIS A 1 97 ? -1.231 9.332 -1.379 1.00 92.75 97 HIS A O 1
ATOM 791 N N . ARG A 1 98 ? -1.827 11.473 -1.145 1.00 93.88 98 ARG A N 1
ATOM 792 C CA . ARG A 1 98 ? -2.759 11.508 -2.290 1.00 93.88 98 ARG A CA 1
ATOM 793 C C . ARG A 1 98 ? -2.233 10.880 -3.582 1.00 93.88 98 ARG A C 1
ATOM 795 O O . ARG A 1 98 ? -3.012 10.296 -4.324 1.00 93.88 98 ARG A O 1
ATOM 802 N N . GLY A 1 99 ? -0.929 10.981 -3.846 1.00 92.38 99 GLY A N 1
ATOM 803 C CA . GLY A 1 99 ? -0.304 10.386 -5.033 1.00 92.38 99 GLY A CA 1
ATOM 804 C C . GLY A 1 99 ? -0.333 8.853 -5.081 1.00 92.38 99 GLY A C 1
ATOM 805 O O . GLY A 1 99 ? -0.260 8.302 -6.171 1.00 92.38 99 GLY A O 1
ATOM 806 N N . ASN A 1 100 ? -0.499 8.190 -3.934 1.00 95.31 100 ASN A N 1
ATOM 807 C CA . ASN A 1 100 ? -0.381 6.738 -3.791 1.00 95.31 100 ASN A CA 1
ATOM 808 C C . ASN A 1 100 ? -1.737 6.027 -3.706 1.00 95.31 100 ASN A C 1
ATOM 810 O O . ASN A 1 100 ? -1.813 4.823 -3.487 1.00 95.31 100 ASN A O 1
ATOM 814 N N . ILE A 1 101 ? -2.840 6.765 -3.842 1.00 96.12 101 ILE A N 1
ATOM 815 C CA . ILE A 1 101 ? -4.185 6.193 -3.819 1.00 96.12 101 ILE A CA 1
ATOM 816 C C . ILE A 1 101 ? -4.954 6.810 -4.973 1.00 96.12 101 ILE A C 1
ATOM 818 O O . ILE A 1 101 ? -5.330 7.984 -4.946 1.00 96.12 101 ILE A O 1
ATOM 822 N N . ILE A 1 102 ? -5.156 6.011 -6.014 1.00 96.50 102 ILE A N 1
ATOM 823 C CA . ILE A 1 102 ? -5.752 6.459 -7.266 1.00 96.50 102 ILE A CA 1
ATOM 824 C C . ILE A 1 102 ? -7.225 6.074 -7.287 1.00 96.50 102 ILE A C 1
ATOM 826 O O . ILE A 1 102 ? -7.570 4.899 -7.217 1.00 96.50 102 ILE A O 1
ATOM 830 N N . LEU A 1 103 ? -8.106 7.061 -7.425 1.00 97.06 103 LEU A N 1
ATOM 831 C CA . LEU A 1 103 ? -9.510 6.830 -7.733 1.00 97.06 103 LEU A CA 1
ATOM 832 C C . LEU A 1 103 ? -9.655 6.562 -9.234 1.00 97.06 103 LEU A C 1
ATOM 834 O O . LEU A 1 103 ? -9.421 7.447 -10.065 1.00 97.06 103 LEU A O 1
ATOM 838 N N . MET A 1 104 ? -10.034 5.335 -9.572 1.00 95.38 104 MET A N 1
ATOM 839 C CA . MET A 1 104 ? -10.270 4.898 -10.944 1.00 95.38 104 MET A CA 1
ATOM 840 C C . MET A 1 104 ? -11.650 5.353 -11.446 1.00 95.38 104 MET A C 1
ATOM 842 O O . MET A 1 104 ? -12.556 5.643 -10.666 1.00 95.38 104 MET A O 1
ATOM 846 N N . GLU A 1 105 ? -11.843 5.372 -12.768 1.00 94.06 105 GLU A N 1
ATOM 847 C CA . GLU A 1 105 ? -13.105 5.801 -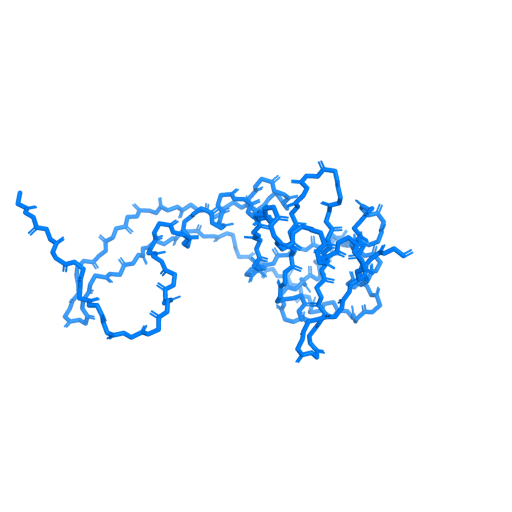13.404 1.00 94.06 105 GLU A CA 1
ATOM 848 C C . GLU A 1 105 ? -14.327 4.966 -12.982 1.00 94.06 105 GLU A C 1
ATOM 850 O O . GLU A 1 105 ? -15.450 5.463 -12.978 1.00 94.06 105 GLU A O 1
ATOM 855 N N . ASN A 1 106 ? -14.114 3.706 -12.597 1.00 93.31 106 ASN A N 1
ATOM 856 C CA . ASN A 1 106 ? -15.158 2.803 -12.108 1.00 93.31 106 ASN A CA 1
ATOM 857 C C . ASN A 1 106 ? -15.498 3.001 -10.614 1.00 93.31 106 ASN A C 1
ATOM 859 O O . ASN A 1 106 ? -16.299 2.239 -10.077 1.00 93.31 106 ASN A O 1
ATOM 863 N N . GLY A 1 107 ? -14.891 3.987 -9.944 1.00 93.38 107 GLY A N 1
ATOM 864 C CA . GLY A 1 107 ? -15.114 4.287 -8.528 1.00 93.38 107 GLY A CA 1
ATOM 865 C C . GLY A 1 107 ? -14.300 3.436 -7.549 1.00 93.38 107 GLY A C 1
ATOM 866 O O . GLY A 1 107 ? -14.452 3.607 -6.343 1.00 93.38 107 GLY A O 1
ATOM 867 N N . VAL A 1 108 ? -13.440 2.537 -8.037 1.00 93.44 108 VAL A N 1
ATOM 868 C CA . VAL A 1 108 ? -12.548 1.726 -7.196 1.00 93.44 108 VAL A CA 1
ATOM 869 C C . VAL A 1 108 ? -11.289 2.524 -6.856 1.00 93.44 108 VAL A C 1
ATOM 871 O O . VAL A 1 108 ? -10.721 3.200 -7.716 1.00 93.44 108 VAL A O 1
ATOM 874 N N . PHE A 1 109 ? -10.839 2.433 -5.605 1.00 94.88 109 PHE A N 1
ATOM 875 C CA . PHE A 1 109 ? -9.530 2.942 -5.203 1.00 94.88 109 PHE A CA 1
ATOM 876 C C . PHE A 1 109 ? -8.456 1.895 -5.483 1.00 94.88 109 PHE A C 1
ATOM 878 O O . PHE A 1 109 ? -8.585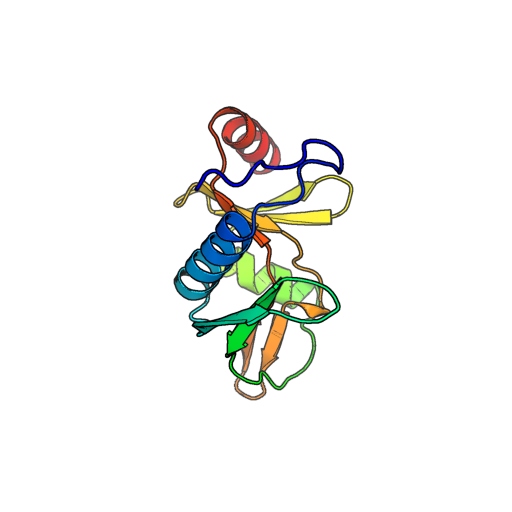 0.746 -5.069 1.00 94.88 109 PHE A O 1
ATOM 885 N N . ALA A 1 110 ? -7.394 2.314 -6.159 1.00 94.62 110 ALA A N 1
ATOM 886 C CA . ALA A 1 110 ? -6.188 1.539 -6.391 1.00 94.62 110 ALA A CA 1
ATOM 887 C C . ALA A 1 110 ? -5.047 2.138 -5.555 1.00 94.62 110 ALA A C 1
ATOM 889 O O . ALA A 1 110 ? -4.498 3.183 -5.930 1.00 94.62 110 ALA A O 1
ATOM 890 N N . PRO A 1 111 ? -4.712 1.524 -4.409 1.00 94.81 111 PRO A N 1
ATOM 891 C CA . PRO A 1 111 ? -3.478 1.812 -3.699 1.00 94.81 111 PRO A CA 1
ATOM 892 C C . PRO A 1 111 ? -2.278 1.432 -4.564 1.00 94.81 111 PRO A C 1
ATOM 894 O O . PRO A 1 111 ? -2.285 0.377 -5.194 1.00 94.81 111 PRO A O 1
ATOM 897 N N . ILE A 1 112 ? -1.269 2.291 -4.600 1.00 91.56 112 ILE A N 1
ATOM 898 C CA . ILE A 1 112 ? 0.007 2.061 -5.277 1.00 91.56 112 ILE A CA 1
ATOM 899 C C . ILE A 1 112 ? 1.131 2.529 -4.359 1.00 91.56 112 ILE A C 1
ATOM 901 O O . ILE A 1 112 ? 0.954 3.486 -3.612 1.00 91.56 112 ILE A O 1
ATOM 905 N N . ASP A 1 113 ? 2.277 1.856 -4.410 1.00 88.44 113 ASP A N 1
ATOM 906 C CA . ASP A 1 113 ? 3.498 2.243 -3.691 1.00 88.44 113 ASP A CA 1
ATOM 907 C C . ASP A 1 113 ? 3.330 2.470 -2.171 1.00 88.44 113 ASP A C 1
ATOM 909 O O . ASP A 1 113 ? 4.160 3.115 -1.531 1.00 88.44 113 ASP A O 1
ATOM 913 N N . LEU A 1 114 ? 2.293 1.891 -1.549 1.00 92.06 114 LEU A N 1
ATOM 914 C CA . LEU A 1 114 ? 2.110 1.978 -0.103 1.00 92.06 114 LEU A CA 1
ATOM 915 C C . LEU A 1 114 ? 3.135 1.126 0.641 1.00 92.06 114 LEU A C 1
ATOM 917 O O . LEU A 1 114 ? 3.432 -0.015 0.275 1.00 92.06 114 LEU A O 1
ATOM 921 N N . ARG A 1 115 ? 3.616 1.646 1.772 1.00 90.50 115 ARG A N 1
ATOM 922 C CA . ARG A 1 115 ? 4.508 0.895 2.656 1.00 90.50 115 ARG A CA 1
ATOM 923 C C . ARG A 1 115 ? 3.701 0.063 3.633 1.00 90.50 115 ARG A C 1
ATOM 925 O O . ARG A 1 115 ? 3.202 0.577 4.630 1.00 90.50 115 ARG A O 1
ATOM 932 N N . VAL A 1 116 ? 3.617 -1.233 3.354 1.00 91.50 116 VAL A N 1
ATOM 933 C CA . VAL A 1 116 ? 3.002 -2.225 4.239 1.00 91.50 116 VAL A CA 1
ATOM 934 C C . VAL A 1 116 ? 4.077 -2.907 5.074 1.00 91.50 116 VAL A C 1
ATOM 936 O O . VAL A 1 116 ? 5.077 -3.371 4.531 1.00 91.50 116 VAL A O 1
ATOM 939 N N . GLN A 1 117 ? 3.872 -3.010 6.384 1.00 90.12 117 GLN A N 1
ATOM 940 C CA . GLN A 1 117 ? 4.788 -3.745 7.250 1.00 90.12 117 GLN A CA 1
ATOM 941 C C . GLN A 1 117 ? 4.075 -4.389 8.444 1.00 90.12 117 GLN A C 1
ATOM 943 O O . GLN A 1 117 ? 3.205 -3.755 9.051 1.00 90.12 117 GLN A O 1
ATOM 948 N N . PRO A 1 118 ? 4.454 -5.619 8.828 1.00 90.81 118 PRO A N 1
ATOM 949 C CA . PRO A 1 118 ? 4.068 -6.168 10.116 1.00 90.81 118 PRO A CA 1
ATOM 950 C C . PRO A 1 118 ? 4.743 -5.404 11.250 1.00 90.81 118 PRO A C 1
ATOM 952 O O . PRO A 1 118 ? 5.884 -4.949 11.135 1.00 90.81 118 PRO A O 1
ATOM 955 N N . LEU A 1 119 ? 4.039 -5.276 12.369 1.00 87.38 119 LEU A N 1
ATOM 956 C CA . LEU A 1 119 ? 4.627 -4.738 13.585 1.00 87.38 119 LEU A CA 1
ATOM 957 C C . LEU A 1 119 ? 5.330 -5.842 14.372 1.00 87.38 119 LEU A C 1
ATOM 959 O O . LEU A 1 119 ? 4.785 -6.918 14.600 1.00 87.38 119 LEU A O 1
ATOM 963 N N . ASN A 1 120 ? 6.536 -5.547 14.855 1.00 86.56 120 ASN A N 1
ATOM 964 C CA . ASN A 1 120 ? 7.130 -6.344 15.923 1.00 86.56 120 ASN A CA 1
ATOM 965 C C . ASN A 1 120 ? 6.452 -6.021 17.268 1.00 86.56 120 ASN A C 1
ATOM 967 O O . ASN A 1 120 ? 5.759 -5.011 17.406 1.00 86.56 120 ASN A O 1
ATOM 971 N N . SER A 1 121 ? 6.689 -6.854 18.281 1.00 81.31 121 SER A N 1
ATOM 972 C CA . SER A 1 121 ? 6.050 -6.726 19.598 1.00 81.31 121 SER A CA 1
ATOM 973 C C . SER A 1 121 ? 6.257 -5.358 20.264 1.00 81.31 121 SER A C 1
ATOM 975 O O . SER A 1 121 ? 5.326 -4.826 20.861 1.00 81.31 121 SER A O 1
ATOM 977 N N . ALA A 1 122 ? 7.440 -4.750 20.128 1.00 82.12 122 ALA A N 1
ATOM 978 C CA . ALA A 1 122 ? 7.727 -3.446 20.725 1.00 82.12 122 ALA A CA 1
ATOM 979 C C . ALA A 1 122 ? 6.942 -2.302 20.055 1.00 82.12 122 ALA A C 1
ATOM 981 O O . ALA A 1 122 ? 6.419 -1.418 20.737 1.00 82.12 122 ALA A O 1
ATOM 982 N N . LEU A 1 123 ? 6.843 -2.317 18.722 1.00 85.00 123 LEU A N 1
ATOM 983 C CA . LEU A 1 123 ? 6.104 -1.306 17.961 1.00 85.00 123 LEU A CA 1
ATOM 984 C C . LEU A 1 123 ? 4.589 -1.500 18.065 1.00 85.00 123 LEU A C 1
ATOM 986 O O . LEU A 1 123 ? 3.849 -0.518 18.112 1.00 85.00 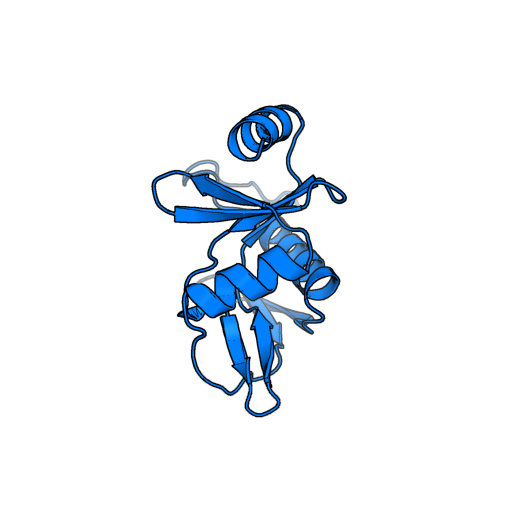123 LEU A O 1
ATOM 990 N N . LEU A 1 124 ? 4.130 -2.746 18.157 1.00 87.31 124 LEU A N 1
ATOM 991 C CA . LEU A 1 124 ? 2.721 -3.099 18.283 1.00 87.31 124 LEU A CA 1
ATOM 992 C C . LEU A 1 124 ? 2.058 -2.423 19.487 1.00 87.31 124 LEU A C 1
ATOM 994 O O . LEU A 1 124 ? 1.007 -1.799 19.342 1.00 87.31 124 LEU A O 1
ATOM 998 N N . ASP A 1 125 ? 2.691 -2.481 20.658 1.00 88.00 125 ASP A N 1
ATOM 999 C CA . ASP A 1 125 ? 2.164 -1.848 21.871 1.00 88.00 125 ASP A CA 1
ATOM 1000 C C . ASP A 1 125 ? 2.118 -0.321 21.752 1.00 88.00 125 ASP A C 1
ATOM 1002 O O . ASP A 1 125 ? 1.180 0.325 22.229 1.00 88.00 125 ASP A O 1
ATOM 1006 N N . ALA A 1 126 ? 3.120 0.278 21.103 1.00 87.88 126 ALA A N 1
ATOM 1007 C CA . ALA A 1 126 ? 3.140 1.714 20.856 1.00 87.88 126 ALA A CA 1
ATOM 1008 C C . ALA A 1 126 ? 1.993 2.138 19.927 1.00 87.88 126 ALA A C 1
ATOM 1010 O O . ALA A 1 126 ? 1.256 3.067 20.258 1.00 87.88 126 ALA A O 1
ATOM 1011 N N . VAL A 1 127 ? 1.787 1.426 18.817 1.00 88.88 127 VAL A N 1
ATOM 1012 C CA . VAL A 1 127 ? 0.710 1.720 17.862 1.00 88.88 127 VAL A CA 1
ATOM 1013 C C . VAL A 1 127 ? -0.668 1.475 18.482 1.00 88.88 127 VAL A C 1
ATOM 1015 O O . VAL A 1 127 ? -1.562 2.306 18.318 1.00 88.88 127 VAL A O 1
ATOM 1018 N N . LYS A 1 128 ? -0.849 0.410 19.276 1.00 88.62 128 LYS A N 1
ATOM 1019 C CA . LYS A 1 128 ? -2.103 0.161 20.015 1.00 88.62 128 LYS A CA 1
ATOM 1020 C C . LYS A 1 128 ? -2.457 1.324 20.953 1.00 88.62 128 LYS A C 1
ATOM 1022 O O . LYS A 1 128 ? -3.624 1.701 21.022 1.00 88.62 128 LYS A O 1
ATOM 1027 N N . ARG A 1 129 ? -1.472 1.954 21.611 1.00 88.19 129 ARG A N 1
ATOM 1028 C CA . ARG A 1 129 ? -1.687 3.162 22.439 1.00 88.19 129 ARG A CA 1
ATOM 1029 C C . ARG A 1 129 ? -2.035 4.416 21.632 1.00 88.19 129 ARG A C 1
ATOM 1031 O O . ARG A 1 129 ? -2.749 5.270 22.132 1.00 88.19 129 ARG A O 1
ATOM 1038 N N . LEU A 1 130 ? -1.529 4.540 20.407 1.00 87.38 130 LEU A N 1
ATOM 1039 C CA . LEU A 1 130 ? -1.821 5.676 19.520 1.00 87.38 130 LEU A CA 1
ATOM 1040 C C . LEU A 1 130 ? -3.171 5.551 18.796 1.00 87.38 130 LEU A C 1
ATOM 1042 O O . LEU A 1 130 ? -3.633 6.516 18.196 1.00 87.38 130 LEU A O 1
ATOM 1046 N N . THR A 1 131 ? -3.774 4.361 18.826 1.00 86.62 131 THR A N 1
ATOM 1047 C CA . THR A 1 131 ? -5.003 4.004 18.097 1.00 86.62 131 THR A CA 1
ATOM 1048 C C . THR A 1 131 ? -6.133 3.518 19.020 1.00 86.62 131 THR A C 1
ATOM 1050 O O . THR A 1 131 ? -7.124 2.941 18.552 1.00 86.62 131 THR A O 1
ATOM 1053 N N . SER A 1 132 ? -5.973 3.692 20.335 1.00 76.12 132 SER A N 1
ATOM 1054 C CA . SER A 1 132 ? -7.027 3.476 21.340 1.00 76.12 132 SER A CA 1
ATOM 1055 C C . SER A 1 132 ? -7.844 4.743 21.543 1.00 76.12 132 SER A C 1
ATOM 1057 O O . SER A 1 132 ? -9.065 4.576 21.741 1.00 76.12 132 SER A O 1
#

pLDDT: mean 86.32, std 16.65, range [25.72, 97.62]

Radius of gyration: 16.92 Å; chains: 1; bounding box: 46×32×38 Å

Secondary structure (DSSP, 8-state):
--------STTPPPHHHHHHHHHHHHHHH----EEEEEEEETTEEEEEEE-----SEEPPHHHHHHHHHHTTPEEEEETTEEEEEETTTTEEEE---GGGEEE-TTS-EEE-S-EEEEPPHHHHHHHHHH--

InterPro domains:
  IPR041055 Serine/Threonine/Tyrosine Kinase found in polyvalent protein [PF18762] (8-114)